Protein AF-A0A1E7ZDJ0-F1 (afdb_monomer)

Foldseek 3Di:
DPVVVVVVVVVVVPDDPPPPDDDDDDDDDDDPPDDCCDVCLPNPPHDHVVVNVVVVVDPDDNDDDDPDDDDPPPPPPDDPPCDVVVVVVVVDPPPD

Sequence (96 aa):
MRMFRWMLFTVVTGFSLTAWGKQPNILLIVAEDLSPRVGAFGDAVADTPTIDALTEQGIRFTNVYAAIKLREDHTASIKPVENQLDKCQKGSRLCK

Secondary structure (DSSP, 8-state):
--SHHHHTTSSTT-------PPPPP------TT--S-SGGGT-SS---HHHHHHHHSS---SS---SS-----TTTTS-----HHHHHHTT-TT--

Solvent-accessible surface area (backbone atoms only — not comparable to full-atom values): 6971 Å² total; per-residue (Å²): 140,76,67,71,66,58,60,65,60,62,66,77,74,72,79,80,83,75,76,8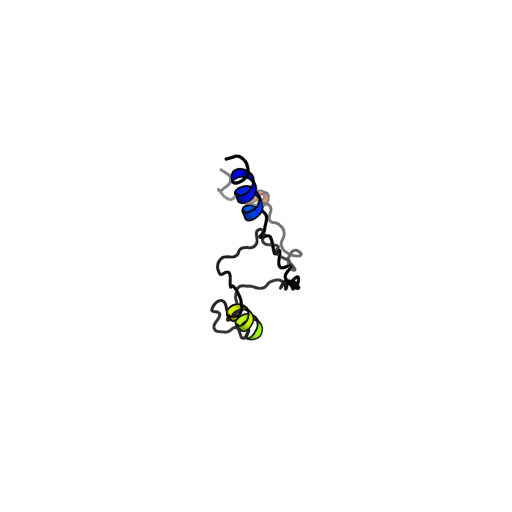0,68,81,82,79,87,85,85,88,86,85,72,82,93,70,66,77,72,32,35,75,68,68,31,90,82,39,89,38,68,72,63,34,52,50,44,75,80,51,85,73,79,90,87,78,78,75,95,65,85,85,75,87,61,92,60,71,86,78,61,83,81,80,47,78,69,58,55,56,74,68,71,49,93,79,79,122

pLDDT: mean 74.53, std 18.83, range [44.5, 97.0]

Organism: NCBI:txid1656094

Radius of gyration: 30.68 Å; Cα contacts (8 Å, |Δi|>4): 27; chains: 1; bounding box: 93×47×46 Å

Mean predicted aligned error: 16.65 Å

Structure (mmCIF, N/CA/C/O backbone):
data_AF-A0A1E7ZDJ0-F1
#
_entry.id   AF-A0A1E7ZDJ0-F1
#
loop_
_atom_site.group_PDB
_atom_site.id
_atom_site.type_symbol
_atom_site.label_atom_id
_atom_site.label_alt_id
_atom_site.label_comp_id
_atom_site.label_asym_id
_atom_site.label_entity_id
_atom_site.label_seq_id
_atom_site.pdbx_PDB_ins_code
_atom_site.Cartn_x
_atom_site.Cartn_y
_atom_site.Cartn_z
_atom_site.occupancy
_atom_site.B_iso_or_equiv
_atom_site.auth_seq_id
_atom_site.auth_comp_id
_atom_site.auth_asym_id
_atom_site.auth_atom_id
_atom_site.pdbx_PDB_model_num
ATOM 1 N N . MET A 1 1 ? -57.429 27.622 21.684 1.00 53.25 1 MET A N 1
ATOM 2 C CA . MET A 1 1 ? -56.344 27.333 20.707 1.00 53.25 1 MET A CA 1
ATOM 3 C C . MET A 1 1 ? -54.932 27.669 21.237 1.00 53.25 1 MET A C 1
ATOM 5 O O . MET A 1 1 ? -54.098 28.154 20.485 1.00 53.25 1 MET A O 1
ATOM 9 N N . ARG A 1 2 ? -54.616 27.406 22.521 1.00 58.09 2 ARG A N 1
ATOM 10 C CA . ARG A 1 2 ? -53.278 27.670 23.115 1.00 58.09 2 ARG A CA 1
ATOM 11 C C . ARG A 1 2 ? -52.520 26.409 23.556 1.00 58.09 2 ARG A C 1
ATOM 13 O O . ARG A 1 2 ? -51.333 26.500 23.828 1.00 58.09 2 ARG A O 1
ATOM 20 N N . MET A 1 3 ? -53.178 25.246 23.554 1.00 55.69 3 MET A N 1
ATOM 21 C CA . MET A 1 3 ? -52.590 23.967 23.985 1.00 55.69 3 MET A CA 1
ATOM 22 C C . MET A 1 3 ? -51.983 23.149 22.831 1.00 55.69 3 MET A C 1
ATOM 24 O O . MET A 1 3 ?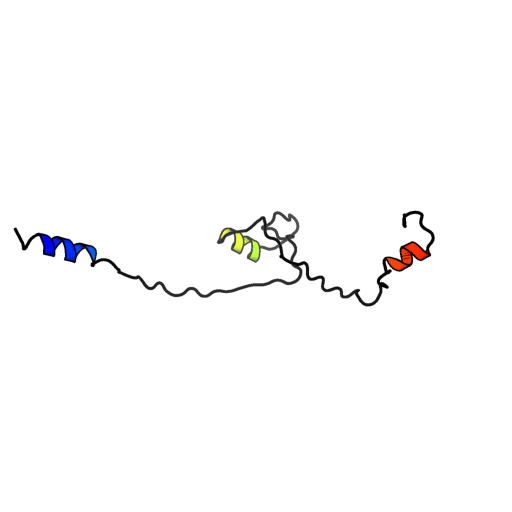 -51.014 22.432 23.034 1.00 55.69 3 MET A O 1
ATOM 28 N N . PHE A 1 4 ? -52.459 23.329 21.592 1.00 53.56 4 PHE A N 1
ATOM 29 C CA . PHE A 1 4 ? -51.939 22.589 20.429 1.00 53.56 4 PHE A CA 1
ATOM 30 C C . PHE A 1 4 ? -50.557 23.082 19.953 1.00 53.56 4 PHE A C 1
ATOM 32 O O . PHE A 1 4 ? -49.834 22.368 19.270 1.00 53.56 4 PHE A O 1
ATOM 39 N N . ARG A 1 5 ? -50.155 24.302 20.350 1.00 55.50 5 ARG A N 1
ATOM 40 C CA . ARG A 1 5 ? -48.854 24.895 19.987 1.00 55.50 5 ARG A CA 1
ATOM 41 C C . ARG A 1 5 ? -47.683 24.273 20.764 1.00 55.50 5 ARG A C 1
ATOM 43 O O . ARG A 1 5 ? -46.578 24.222 20.245 1.00 55.50 5 ARG A O 1
ATOM 50 N N . TRP A 1 6 ? -47.933 23.789 21.982 1.00 53.38 6 TRP A N 1
ATOM 51 C CA . TRP A 1 6 ? -46.906 23.181 22.838 1.00 53.3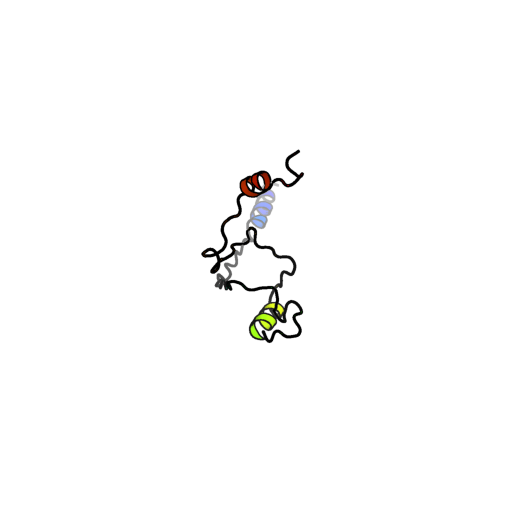8 6 TRP A CA 1
ATOM 52 C C . TRP A 1 6 ? -46.710 21.690 22.555 1.00 53.38 6 TRP A C 1
ATOM 54 O O . TRP A 1 6 ? -45.627 21.162 22.775 1.00 53.38 6 TRP A O 1
ATOM 64 N N . MET A 1 7 ? -47.727 21.035 21.990 1.00 54.69 7 MET A N 1
ATOM 65 C CA . MET A 1 7 ? -47.672 19.621 21.615 1.00 54.69 7 MET A CA 1
ATOM 66 C C . MET A 1 7 ? -46.822 19.377 20.355 1.00 54.69 7 MET A C 1
ATOM 68 O O . MET A 1 7 ? -46.247 18.308 20.201 1.00 54.69 7 MET A O 1
ATOM 72 N N . LEU A 1 8 ? -46.677 20.388 19.485 1.00 54.50 8 LEU A N 1
ATOM 73 C CA . LEU A 1 8 ? -45.779 20.328 18.324 1.00 54.50 8 LEU A CA 1
ATOM 74 C C . LEU A 1 8 ? -44.301 20.572 18.691 1.00 54.50 8 LEU A C 1
ATOM 76 O O . LEU A 1 8 ? -43.416 20.243 17.909 1.00 54.50 8 LEU A O 1
ATOM 80 N N . PHE A 1 9 ? -44.029 21.150 19.867 1.00 51.62 9 PHE A N 1
ATOM 81 C CA . PHE A 1 9 ? -42.673 21.512 20.297 1.00 51.62 9 PHE A CA 1
ATOM 82 C C . PHE A 1 9 ? -41.945 20.357 21.004 1.00 51.62 9 PHE A C 1
ATOM 84 O O . PHE A 1 9 ? -40.720 20.308 21.005 1.00 51.62 9 PHE A O 1
ATOM 91 N N . THR A 1 10 ? -42.683 19.397 21.567 1.00 56.31 10 THR A N 1
ATOM 92 C CA . THR A 1 10 ? -42.125 18.221 22.257 1.00 56.31 10 THR A CA 1
ATOM 93 C C . THR A 1 10 ? -41.826 17.036 21.338 1.00 56.31 10 THR A C 1
ATOM 95 O O . THR A 1 10 ? -41.062 16.159 21.722 1.00 56.31 10 THR A O 1
ATOM 98 N N . VAL A 1 11 ? -42.374 16.996 20.118 1.00 57.19 11 VAL A N 1
ATOM 99 C CA . VAL A 1 11 ? -42.114 15.896 19.166 1.00 57.19 11 VAL A CA 1
ATOM 100 C C . VAL A 1 11 ? -40.751 16.046 18.470 1.00 57.19 11 VAL A C 1
ATOM 102 O O . VAL A 1 11 ? -40.139 15.052 18.095 1.00 57.19 11 VAL A O 1
ATOM 105 N N . VAL A 1 12 ? -40.226 17.270 18.347 1.00 59.66 12 VAL A N 1
ATOM 106 C CA . VAL A 1 12 ? -38.974 17.545 17.611 1.00 59.66 12 VAL A CA 1
ATOM 107 C C . VAL A 1 12 ? -37.711 17.289 18.453 1.00 59.66 12 VAL A C 1
ATOM 109 O O . VAL A 1 12 ? -36.631 17.104 17.902 1.00 59.66 12 VAL A O 1
ATOM 112 N N . THR A 1 13 ? -37.815 17.205 19.781 1.00 60.69 13 THR A N 1
ATOM 113 C CA . THR A 1 13 ? -36.662 17.007 20.684 1.00 60.69 13 THR A CA 1
ATOM 114 C C . THR A 1 13 ? -36.377 15.542 21.044 1.00 60.69 13 THR A C 1
ATOM 116 O O . THR A 1 13 ? -35.470 15.271 21.827 1.00 60.69 13 THR A O 1
ATOM 119 N N . GLY A 1 14 ? -37.125 14.584 20.484 1.00 60.88 14 GLY A N 1
ATOM 120 C CA . GLY A 1 14 ? -37.162 13.195 20.961 1.00 60.88 14 GLY A CA 1
ATOM 121 C C . GLY A 1 14 ? -36.246 12.169 20.283 1.00 60.88 14 GLY A C 1
ATOM 122 O O . GLY A 1 14 ? -36.399 10.987 20.578 1.00 60.88 14 GLY A O 1
ATOM 123 N N . PHE A 1 15 ? -35.325 12.539 19.385 1.00 62.56 15 PHE A N 1
ATOM 124 C CA . PHE A 1 15 ? -34.516 11.534 18.674 1.00 62.56 15 PHE A CA 1
ATOM 125 C C . PHE A 1 15 ? -33.037 11.907 18.546 1.00 62.56 15 PHE A C 1
ATOM 127 O O . PHE A 1 15 ? -32.539 12.209 17.468 1.00 62.56 15 PHE A O 1
ATOM 134 N N . SER A 1 16 ? -32.316 11.819 19.661 1.00 61.91 16 SER A N 1
ATOM 135 C CA . SER A 1 16 ? -30.864 11.622 19.634 1.00 61.91 16 SER A CA 1
ATOM 136 C C . SER A 1 16 ? -30.525 10.353 20.405 1.00 61.91 16 SER A C 1
ATOM 138 O O . SER A 1 16 ? -30.060 10.392 21.539 1.00 61.91 16 SER A O 1
ATOM 140 N N . LEU A 1 17 ? -30.781 9.204 19.775 1.00 60.81 17 LEU A N 1
ATOM 141 C CA . LEU A 1 17 ? -30.115 7.952 20.122 1.00 60.81 17 LEU A CA 1
ATOM 142 C C . LEU A 1 17 ? -28.707 8.022 19.530 1.00 60.81 17 LEU A C 1
ATOM 144 O O . LEU A 1 17 ? -28.462 7.580 18.409 1.00 60.81 17 LEU A O 1
ATOM 148 N N . THR A 1 18 ? -27.776 8.629 20.258 1.00 63.97 18 THR A N 1
ATOM 149 C CA . THR A 1 18 ? -26.360 8.516 19.921 1.00 63.97 18 THR A CA 1
ATOM 150 C C . THR A 1 18 ? -25.921 7.096 20.263 1.00 63.97 18 THR A C 1
ATOM 152 O O . THR A 1 18 ? -25.576 6.771 21.397 1.00 63.97 18 THR A O 1
ATOM 155 N N . ALA A 1 19 ? -25.971 6.208 19.272 1.00 65.62 19 ALA A N 1
ATOM 156 C CA . ALA A 1 19 ? -25.299 4.923 19.356 1.00 65.62 19 ALA A CA 1
ATOM 157 C C . ALA A 1 19 ? -23.791 5.196 19.420 1.00 65.62 19 ALA A C 1
ATOM 159 O O . ALA A 1 19 ? -23.152 5.476 18.406 1.00 65.62 19 ALA A O 1
ATOM 160 N N . TRP A 1 20 ? -23.226 5.169 20.628 1.00 64.81 20 TRP A N 1
ATOM 161 C CA . TRP A 1 20 ? -21.784 5.247 20.828 1.00 64.81 20 TRP A CA 1
ATOM 162 C C . TRP A 1 20 ? -21.185 3.918 20.367 1.00 64.81 20 TRP A C 1
ATOM 164 O O . TRP A 1 20 ? -21.111 2.947 21.120 1.00 64.81 20 TRP A O 1
ATOM 174 N N . GLY A 1 21 ? -20.860 3.838 19.076 1.00 79.19 21 GLY A N 1
ATOM 175 C CA . GLY A 1 21 ? -20.210 2.672 18.494 1.00 79.19 21 GLY A CA 1
ATOM 176 C C . GLY A 1 21 ? -18.910 2.356 19.231 1.00 79.19 21 GLY A C 1
ATOM 177 O O . GLY A 1 21 ? -18.244 3.247 19.768 1.00 79.19 21 GLY A O 1
ATOM 178 N N . LYS A 1 22 ? -18.542 1.072 19.269 1.00 88.25 22 LYS A N 1
ATOM 179 C CA . LYS A 1 22 ? -17.250 0.650 19.814 1.00 88.25 22 LYS A CA 1
ATOM 180 C C . LYS A 1 22 ? -16.142 1.409 19.079 1.00 88.25 22 LYS A C 1
ATOM 182 O O . LYS A 1 22 ? -16.110 1.400 17.850 1.00 88.25 22 LYS A O 1
ATOM 187 N N . GLN A 1 23 ? -15.256 2.065 19.830 1.00 90.88 23 GLN A N 1
ATOM 188 C CA . GLN A 1 23 ? -14.115 2.763 19.242 1.00 90.88 23 GLN A CA 1
ATOM 189 C C . GLN A 1 23 ? -13.246 1.750 18.479 1.00 90.88 23 GLN A C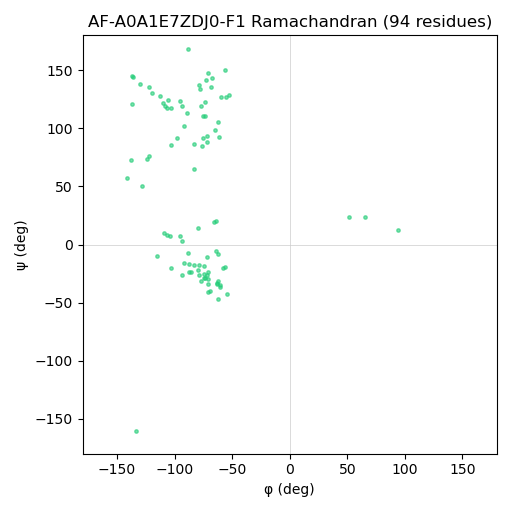 1
ATOM 191 O O . GLN A 1 23 ? -12.891 0.713 19.052 1.00 90.88 23 GLN A O 1
ATOM 196 N N . PRO A 1 24 ? -12.936 1.997 17.196 1.00 94.12 24 PRO A N 1
ATOM 197 C CA . PRO A 1 24 ? -12.069 1.110 16.443 1.00 94.12 24 PRO A CA 1
ATOM 198 C C . PRO A 1 24 ? -10.632 1.230 16.953 1.00 94.12 24 PRO A C 1
ATOM 200 O O . PRO A 1 24 ? -10.183 2.307 17.346 1.00 94.12 24 PRO A O 1
ATOM 203 N N . ASN A 1 25 ? -9.893 0.125 16.901 1.00 96.19 25 ASN A N 1
ATOM 204 C CA . ASN A 1 25 ? -8.445 0.172 17.058 1.00 96.19 25 ASN A CA 1
ATOM 205 C C . ASN A 1 25 ? -7.825 0.621 15.735 1.00 96.19 25 ASN A C 1
ATOM 207 O O . ASN A 1 25 ? -8.234 0.150 14.673 1.00 96.19 25 ASN A O 1
ATOM 211 N N . ILE A 1 26 ? -6.831 1.503 15.802 1.00 95.75 26 ILE A N 1
ATOM 212 C CA . ILE A 1 26 ? -6.111 1.993 14.627 1.00 95.75 26 ILE A CA 1
ATOM 213 C C . ILE A 1 26 ? -4.715 1.378 14.643 1.00 95.75 26 ILE A C 1
ATOM 215 O O . ILE A 1 26 ? -3.949 1.603 15.578 1.00 95.75 26 ILE A O 1
ATOM 219 N N . LEU A 1 27 ? -4.389 0.611 13.605 1.00 95.94 27 LEU A N 1
ATOM 220 C CA . LEU A 1 27 ? -3.043 0.107 13.349 1.00 95.94 27 LEU A CA 1
ATOM 221 C C . LEU A 1 27 ? -2.454 0.882 12.167 1.00 95.94 27 LEU A C 1
ATOM 223 O O . LEU A 1 27 ? -2.988 0.817 11.062 1.00 95.94 27 LEU A O 1
ATOM 227 N N . LEU A 1 28 ? -1.360 1.606 12.406 1.00 96.50 28 LEU A N 1
ATOM 228 C CA . LEU A 1 28 ? -0.596 2.299 11.371 1.00 96.50 28 LEU A CA 1
ATOM 229 C C . LEU A 1 28 ? 0.675 1.502 11.068 1.00 96.50 28 LEU A C 1
ATOM 231 O O . LEU A 1 28 ? 1.525 1.341 11.939 1.00 96.50 28 LEU A O 1
ATOM 235 N N . ILE A 1 29 ? 0.794 1.018 9.833 1.00 94.19 29 ILE A N 1
ATOM 236 C CA . ILE A 1 29 ? 1.978 0.310 9.337 1.00 94.19 29 ILE A CA 1
ATOM 237 C C . ILE A 1 29 ? 2.729 1.263 8.409 1.00 94.19 29 ILE A C 1
ATOM 239 O O . ILE A 1 29 ? 2.151 1.766 7.447 1.00 94.19 29 ILE A O 1
ATOM 243 N N . VAL A 1 30 ? 4.006 1.505 8.697 1.00 92.81 30 VAL A N 1
ATOM 244 C CA . VAL A 1 30 ? 4.901 2.324 7.870 1.00 92.81 30 VAL 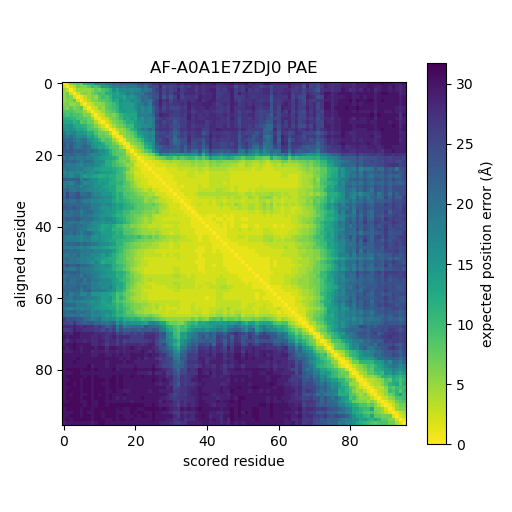A CA 1
ATOM 245 C C . VAL A 1 30 ? 6.056 1.443 7.416 1.00 92.81 30 VAL A C 1
ATOM 247 O O . VAL A 1 30 ? 6.654 0.746 8.232 1.00 92.81 30 VAL A O 1
ATOM 250 N N . ALA A 1 31 ? 6.339 1.459 6.117 1.00 90.19 31 ALA A N 1
ATOM 251 C CA . ALA A 1 31 ? 7.474 0.766 5.527 1.00 90.19 31 ALA A CA 1
ATOM 252 C C . ALA A 1 31 ? 8.478 1.799 5.004 1.00 90.19 31 ALA A C 1
ATOM 254 O O . ALA A 1 31 ? 8.106 2.704 4.256 1.00 90.19 31 ALA A O 1
ATOM 255 N N . GLU A 1 32 ? 9.734 1.648 5.412 1.00 89.31 32 GLU A N 1
ATOM 256 C CA . GLU A 1 32 ? 10.866 2.439 4.926 1.00 89.31 32 GLU A CA 1
ATOM 257 C C . GLU A 1 32 ? 11.220 2.012 3.494 1.00 89.31 32 GLU A C 1
ATOM 259 O O . GLU A 1 32 ? 11.131 0.830 3.152 1.00 89.31 32 GLU A O 1
ATOM 264 N N . ASP A 1 33 ? 11.580 2.982 2.648 1.00 87.25 33 ASP A N 1
ATOM 265 C CA . ASP A 1 33 ? 12.053 2.777 1.269 1.00 87.25 33 ASP A CA 1
ATOM 266 C C . ASP A 1 33 ? 11.172 1.894 0.358 1.00 87.25 33 ASP A C 1
ATOM 268 O O . ASP A 1 33 ? 11.624 1.358 -0.661 1.00 87.25 33 ASP A O 1
ATOM 272 N N . LEU A 1 34 ? 9.876 1.780 0.662 1.00 88.25 34 LEU A N 1
ATOM 273 C CA . LEU A 1 34 ? 8.949 1.007 -0.155 1.00 88.25 34 LEU A CA 1
ATOM 274 C C . LEU A 1 34 ? 8.557 1.783 -1.421 1.00 88.25 34 LEU A C 1
ATOM 276 O O . LEU A 1 34 ? 7.944 2.850 -1.377 1.00 88.25 34 LEU A O 1
ATOM 280 N N . SER A 1 35 ? 8.880 1.208 -2.576 1.00 86.50 35 SER A N 1
ATOM 281 C CA . SER A 1 35 ? 8.385 1.676 -3.875 1.00 86.50 35 SER A CA 1
ATOM 282 C C . SER A 1 35 ? 7.048 1.003 -4.236 1.00 86.50 35 SER A C 1
ATOM 284 O O . SER A 1 35 ? 6.703 -0.009 -3.628 1.00 86.50 35 SER A O 1
ATOM 286 N N . PRO A 1 36 ? 6.310 1.471 -5.265 1.00 88.06 36 PRO A N 1
ATOM 287 C CA . PRO A 1 36 ? 5.087 0.817 -5.762 1.00 88.06 36 PRO A CA 1
ATOM 288 C C . PRO A 1 36 ? 5.296 -0.577 -6.393 1.00 88.06 36 PRO A C 1
ATOM 290 O O . PRO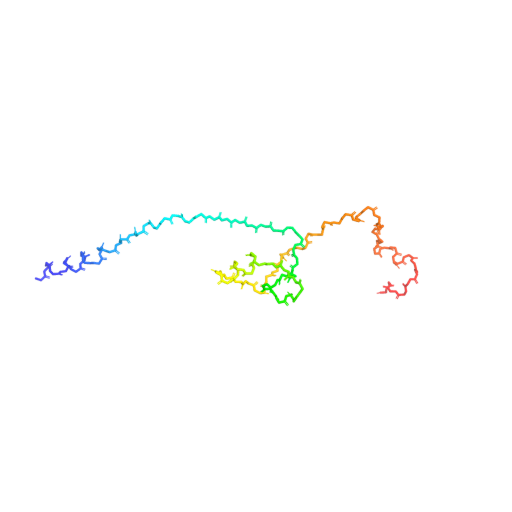 A 1 36 ? 4.462 -1.040 -7.164 1.00 88.06 36 PRO A O 1
ATOM 293 N N . ARG A 1 37 ? 6.420 -1.240 -6.108 1.00 92.81 37 ARG A N 1
ATOM 294 C CA . ARG A 1 37 ? 6.783 -2.579 -6.580 1.00 92.81 37 ARG A CA 1
ATOM 295 C C . ARG A 1 37 ? 6.140 -3.653 -5.709 1.00 92.81 37 ARG A C 1
ATOM 297 O O . ARG A 1 37 ? 6.805 -4.366 -4.966 1.00 92.81 37 ARG A O 1
ATOM 304 N N . VAL A 1 38 ? 4.818 -3.682 -5.760 1.00 94.38 38 VAL A N 1
ATOM 305 C CA . VAL A 1 38 ? 3.934 -4.557 -4.986 1.00 94.38 38 VAL A CA 1
ATOM 306 C C . VAL A 1 38 ? 2.872 -5.083 -5.951 1.00 94.38 38 VAL A C 1
ATOM 308 O O . VAL A 1 38 ? 2.437 -4.342 -6.842 1.00 94.38 38 VAL A O 1
ATOM 311 N N . GLY A 1 39 ? 2.440 -6.334 -5.781 1.00 95.38 39 GLY A N 1
ATOM 312 C CA . GLY A 1 39 ? 1.460 -6.990 -6.656 1.00 95.38 39 GLY A CA 1
ATOM 313 C C . GLY A 1 39 ? 0.170 -6.180 -6.781 1.00 95.38 39 GLY A C 1
ATOM 314 O O . GLY A 1 39 ? -0.298 -5.900 -7.887 1.00 95.38 39 GLY A O 1
ATOM 315 N N . ALA A 1 40 ? -0.317 -5.642 -5.662 1.00 94.31 40 ALA A N 1
ATOM 316 C CA . ALA A 1 40 ? -1.466 -4.748 -5.594 1.00 94.31 40 ALA A CA 1
ATOM 317 C C . ALA A 1 40 ? -1.347 -3.490 -6.461 1.00 94.31 40 ALA A C 1
ATOM 319 O O . ALA A 1 40 ? -2.363 -2.865 -6.737 1.00 94.31 40 ALA A O 1
ATOM 320 N N . PHE A 1 41 ? -0.151 -3.074 -6.884 1.00 94.62 41 PHE A N 1
ATOM 321 C CA . PHE A 1 41 ? 0.076 -1.938 -7.787 1.00 94.62 41 PHE A CA 1
ATOM 322 C C . PHE A 1 41 ? 0.419 -2.362 -9.226 1.00 94.62 41 PHE A C 1
ATOM 324 O O . PHE A 1 41 ? 0.682 -1.502 -10.064 1.00 94.62 41 PHE A O 1
ATOM 331 N N . GLY A 1 42 ? 0.327 -3.657 -9.540 1.00 93.69 42 GLY A N 1
ATOM 332 C CA . GLY A 1 42 ? 0.521 -4.210 -10.880 1.00 93.69 42 GLY A CA 1
ATOM 333 C C . GLY A 1 42 ? 1.938 -4.706 -11.173 1.00 93.69 42 GLY A C 1
ATOM 334 O O . GLY A 1 42 ? 2.248 -4.954 -12.338 1.00 93.69 42 GLY A O 1
ATOM 335 N N . ASP A 1 43 ? 2.804 -4.851 -10.163 1.00 95.94 43 ASP A N 1
ATOM 336 C CA . ASP A 1 43 ? 4.113 -5.490 -10.355 1.00 95.94 43 ASP A CA 1
ATOM 337 C C . ASP A 1 43 ? 3.930 -7.009 -10.526 1.00 95.94 43 ASP A C 1
ATOM 339 O O . ASP A 1 43 ? 3.569 -7.710 -9.586 1.00 95.94 43 ASP A O 1
ATOM 343 N N . ALA A 1 44 ? 4.184 -7.518 -11.736 1.00 94.81 44 ALA A N 1
ATOM 344 C CA . ALA A 1 44 ? 4.006 -8.930 -12.084 1.00 94.81 44 ALA A CA 1
ATOM 345 C C . ALA A 1 44 ? 5.046 -9.875 -11.451 1.00 94.81 44 ALA A C 1
ATOM 347 O O . ALA A 1 44 ? 4.900 -11.092 -11.554 1.00 94.81 44 ALA A O 1
ATOM 348 N N . VAL A 1 45 ? 6.113 -9.338 -10.850 1.00 96.62 45 VAL A N 1
ATOM 349 C CA . VAL A 1 45 ? 7.185 -10.125 -10.216 1.00 96.62 45 VAL A CA 1
ATOM 350 C C . VAL A 1 45 ? 7.060 -10.121 -8.691 1.00 96.62 45 VAL A C 1
ATOM 352 O O . VAL A 1 45 ? 7.623 -10.990 -8.028 1.00 96.62 45 VAL A O 1
ATOM 355 N N . ALA A 1 46 ? 6.346 -9.150 -8.121 1.00 96.00 46 ALA A N 1
ATOM 356 C CA . ALA A 1 46 ? 6.204 -9.023 -6.679 1.00 96.00 46 ALA A CA 1
ATOM 357 C C . ALA A 1 46 ? 5.262 -10.098 -6.111 1.00 96.00 46 ALA A C 1
ATOM 359 O O . ALA A 1 46 ? 4.096 -10.170 -6.488 1.00 96.00 46 ALA A O 1
ATOM 360 N N . ASP A 1 47 ? 5.763 -10.894 -5.164 1.00 96.50 47 ASP A N 1
ATOM 361 C CA . ASP A 1 47 ? 4.961 -11.832 -4.372 1.00 96.50 47 ASP A CA 1
ATOM 362 C C . ASP A 1 47 ? 4.613 -11.185 -3.021 1.00 96.50 47 ASP A C 1
ATOM 364 O O . ASP A 1 47 ? 5.404 -11.212 -2.074 1.00 96.50 47 ASP A O 1
ATOM 368 N N . THR A 1 48 ? 3.461 -10.507 -2.954 1.00 96.81 48 THR A N 1
ATOM 369 C CA . THR A 1 48 ? 3.039 -9.708 -1.787 1.00 96.81 48 THR A CA 1
ATOM 370 C C . THR A 1 48 ? 1.629 -10.051 -1.285 1.00 96.81 48 THR A C 1
ATOM 372 O O . THR A 1 48 ? 0.836 -9.143 -1.022 1.00 96.81 48 THR A O 1
ATOM 375 N N . PRO A 1 49 ? 1.302 -11.336 -1.047 1.00 96.38 49 PRO A N 1
ATOM 376 C CA . PRO A 1 49 ? -0.077 -11.798 -0.862 1.00 96.38 49 PRO A CA 1
ATOM 377 C C . PRO A 1 49 ? -0.793 -11.141 0.325 1.00 96.38 49 PRO A C 1
ATOM 379 O O . PRO A 1 49 ? -1.986 -10.856 0.257 1.00 96.38 49 PRO A O 1
ATOM 382 N N . THR A 1 50 ? -0.074 -10.849 1.413 1.00 96.94 50 THR A N 1
ATOM 383 C CA . THR A 1 50 ? -0.653 -10.181 2.589 1.00 96.94 50 THR A CA 1
ATOM 384 C C . THR A 1 50 ? -1.015 -8.724 2.300 1.00 96.94 50 THR A C 1
ATOM 386 O O . THR A 1 50 ? -2.059 -8.257 2.746 1.00 96.94 50 THR A O 1
ATOM 389 N N . ILE A 1 51 ? -0.173 -7.998 1.556 1.00 95.62 51 ILE A N 1
ATOM 390 C CA . ILE A 1 51 ? -0.454 -6.603 1.182 1.00 95.62 51 ILE A CA 1
ATOM 391 C C . ILE A 1 51 ? -1.586 -6.575 0.157 1.00 95.62 51 ILE A C 1
ATOM 393 O O . ILE A 1 51 ? -2.497 -5.758 0.271 1.00 95.62 51 ILE A O 1
ATOM 397 N N . ASP A 1 52 ? -1.571 -7.508 -0.789 1.00 95.81 52 ASP A N 1
ATOM 398 C CA . ASP A 1 52 ? -2.584 -7.610 -1.833 1.00 95.81 52 ASP A CA 1
ATOM 399 C C . ASP A 1 52 ? -3.967 -7.877 -1.222 1.00 95.81 52 ASP A C 1
ATOM 401 O O . ASP A 1 52 ? -4.905 -7.118 -1.478 1.00 95.81 52 ASP A O 1
ATOM 405 N N . ALA A 1 53 ? -4.072 -8.827 -0.288 1.00 96.56 53 ALA A N 1
ATOM 406 C CA . ALA A 1 53 ? -5.309 -9.098 0.447 1.00 96.56 53 ALA A CA 1
ATOM 407 C C . ALA A 1 53 ? -5.812 -7.886 1.257 1.00 96.56 53 ALA A C 1
ATOM 409 O O . ALA A 1 53 ? -7.019 -7.640 1.322 1.00 96.56 53 ALA A O 1
ATOM 410 N N . LEU A 1 54 ? -4.912 -7.089 1.849 1.00 95.69 54 LEU A N 1
ATOM 411 C CA . LEU A 1 54 ? -5.299 -5.846 2.531 1.00 95.69 54 LEU A CA 1
ATOM 412 C C . LEU A 1 54 ? -5.914 -4.832 1.558 1.00 95.69 54 LEU A C 1
ATOM 414 O O . LEU A 1 54 ? -6.828 -4.100 1.938 1.00 95.69 54 LEU A O 1
ATOM 418 N N . THR A 1 55 ? -5.450 -4.790 0.307 1.00 93.94 55 THR A N 1
ATOM 419 C CA . THR A 1 55 ? -6.031 -3.897 -0.705 1.00 93.94 55 THR A CA 1
ATOM 420 C C . THR A 1 55 ? -7.390 -4.359 -1.218 1.00 93.94 55 THR A C 1
ATOM 422 O O . THR A 1 55 ? -8.206 -3.507 -1.560 1.00 93.94 55 THR A O 1
ATOM 425 N N . GLU A 1 56 ? -7.669 -5.665 -1.217 1.00 93.94 56 GLU A N 1
ATOM 426 C CA . GLU A 1 56 ? -8.993 -6.217 -1.551 1.00 93.94 56 GLU A CA 1
ATOM 427 C C . GLU A 1 56 ? -10.036 -5.931 -0.463 1.00 93.94 56 GLU A C 1
ATOM 429 O O . GLU A 1 56 ? -11.211 -5.718 -0.756 1.00 9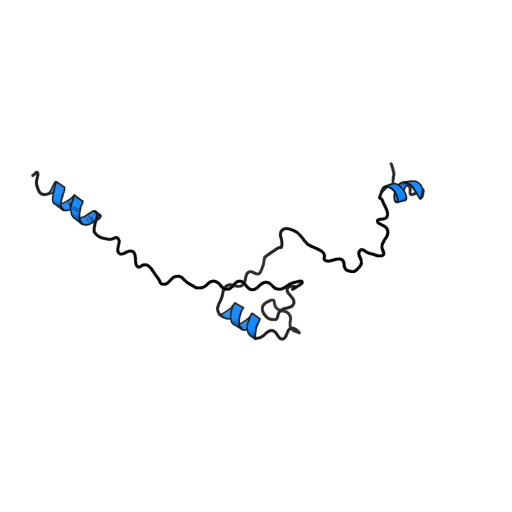3.94 56 GLU A O 1
ATOM 434 N N . GLN A 1 57 ? -9.608 -5.906 0.800 1.00 97.00 57 GLN A N 1
ATOM 435 C CA . GLN A 1 57 ? -10.475 -5.649 1.956 1.00 97.00 57 GLN A CA 1
ATOM 436 C C . GLN A 1 57 ? -10.614 -4.158 2.290 1.00 97.00 57 GLN A C 1
ATOM 438 O O . GLN A 1 57 ? -11.389 -3.789 3.175 1.00 97.00 57 GLN A O 1
ATOM 443 N N . GLY A 1 58 ? -9.845 -3.299 1.621 1.00 94.81 58 GLY A N 1
ATOM 444 C CA . GLY A 1 58 ? -9.696 -1.894 1.968 1.00 94.81 58 GLY A CA 1
ATOM 445 C C . GLY A 1 58 ? -9.815 -0.952 0.777 1.00 94.81 58 GLY A C 1
ATOM 446 O O . GLY A 1 58 ? -10.369 -1.271 -0.272 1.00 94.81 58 GLY A O 1
ATOM 447 N N . ILE A 1 59 ? -9.288 0.258 0.964 1.00 95.62 59 ILE A N 1
ATOM 448 C CA . ILE A 1 59 ? -9.206 1.274 -0.085 1.00 95.62 59 ILE A CA 1
ATOM 449 C C . ILE A 1 59 ? -7.741 1.435 -0.472 1.00 95.62 59 ILE A C 1
ATOM 451 O O . ILE A 1 59 ? -6.901 1.790 0.355 1.00 95.62 59 ILE A O 1
ATOM 455 N N . ARG A 1 60 ? -7.446 1.208 -1.752 1.00 94.12 60 ARG A N 1
ATOM 456 C CA . ARG A 1 60 ? -6.127 1.442 -2.341 1.00 94.12 60 ARG A CA 1
ATOM 457 C C . ARG A 1 60 ? -6.080 2.822 -2.986 1.00 94.12 60 ARG A C 1
ATOM 459 O O . ARG A 1 60 ? -6.851 3.114 -3.897 1.00 94.12 60 ARG A O 1
ATOM 466 N N . PHE A 1 61 ? -5.129 3.648 -2.564 1.00 94.44 61 PHE A N 1
ATOM 467 C CA . PHE A 1 61 ? -4.858 4.934 -3.199 1.00 94.44 61 PHE A CA 1
ATOM 468 C C . PHE A 1 61 ? -3.761 4.775 -4.254 1.00 94.44 61 PHE A C 1
ATOM 470 O O . PHE A 1 61 ? -2.640 4.393 -3.933 1.00 94.44 61 PHE A O 1
ATOM 477 N N . THR A 1 62 ? -4.068 5.078 -5.515 1.00 94.62 62 THR A N 1
ATOM 478 C CA . THR A 1 62 ? -3.127 4.907 -6.638 1.00 94.62 62 THR A CA 1
ATOM 479 C C . THR A 1 62 ? -2.296 6.153 -6.943 1.00 94.62 62 THR A C 1
ATOM 481 O O . THR A 1 62 ? -1.281 6.050 -7.620 1.00 94.62 62 THR A O 1
ATOM 484 N N . ASN A 1 63 ? -2.708 7.318 -6.435 1.00 93.75 63 ASN A N 1
ATOM 485 C CA . ASN A 1 63 ? -2.059 8.610 -6.667 1.00 93.75 63 ASN A CA 1
ATOM 486 C C . ASN A 1 63 ? -1.692 9.260 -5.325 1.00 93.75 63 ASN A C 1
ATOM 488 O O . ASN A 1 63 ? -2.363 10.188 -4.874 1.00 93.75 63 ASN A O 1
ATOM 492 N N . VAL A 1 64 ? -0.656 8.738 -4.665 1.00 90.94 64 VAL A N 1
ATOM 493 C CA . VAL A 1 64 ? -0.140 9.254 -3.385 1.00 90.94 64 VAL A CA 1
ATOM 494 C C . VAL A 1 64 ? 1.326 9.620 -3.543 1.00 90.94 64 VAL A C 1
ATOM 496 O O . VAL A 1 64 ? 2.104 8.860 -4.115 1.00 90.94 64 VAL A O 1
ATOM 499 N N . TYR A 1 65 ? 1.701 10.781 -3.011 1.00 88.12 65 TYR A N 1
ATOM 500 C CA . TYR A 1 65 ? 3.057 11.309 -3.088 1.00 88.12 65 TYR A CA 1
ATOM 501 C C . TYR A 1 65 ? 3.529 11.721 -1.698 1.00 88.12 65 TYR A C 1
ATOM 503 O O . TYR A 1 65 ? 2.779 12.336 -0.938 1.00 88.12 65 TYR A O 1
ATOM 511 N N . ALA A 1 66 ? 4.785 11.415 -1.377 1.00 84.56 66 ALA A N 1
ATOM 512 C CA . ALA A 1 66 ? 5.435 11.998 -0.214 1.00 84.56 66 ALA A CA 1
ATOM 513 C C . ALA A 1 66 ? 5.666 13.496 -0.465 1.00 84.56 66 ALA A C 1
ATOM 515 O O . ALA A 1 66 ? 6.115 13.884 -1.545 1.00 84.56 66 ALA A O 1
ATOM 516 N N . ALA A 1 67 ? 5.378 14.334 0.533 1.00 86.25 67 ALA A N 1
ATOM 517 C CA . ALA A 1 67 ? 5.566 15.782 0.425 1.00 86.25 67 ALA A CA 1
ATOM 518 C C . ALA A 1 67 ? 7.040 16.166 0.212 1.00 86.25 67 ALA A C 1
ATOM 520 O O . ALA A 1 67 ? 7.345 17.152 -0.454 1.00 86.25 67 ALA A O 1
ATOM 521 N N . ILE A 1 68 ? 7.952 15.368 0.767 1.00 79.12 68 ILE A N 1
ATOM 522 C CA . ILE A 1 68 ? 9.394 15.514 0.614 1.00 79.12 68 ILE A CA 1
ATOM 523 C C . ILE A 1 68 ? 10.013 14.139 0.390 1.00 79.12 68 ILE A C 1
ATOM 525 O O . ILE A 1 68 ? 9.565 13.142 0.955 1.00 79.12 68 ILE A O 1
ATOM 529 N N . LYS A 1 69 ? 11.066 14.084 -0.424 1.00 62.50 69 LYS A N 1
ATOM 530 C CA . LYS A 1 69 ? 11.884 12.882 -0.560 1.00 62.50 69 LYS A CA 1
ATOM 531 C C . LYS A 1 69 ? 13.037 12.975 0.431 1.00 62.50 69 LYS A C 1
ATOM 533 O O . LYS A 1 69 ? 14.003 13.690 0.173 1.00 62.50 69 LYS A O 1
ATOM 538 N N . LEU A 1 70 ? 12.930 12.265 1.549 1.00 63.16 70 LEU A N 1
ATOM 539 C CA . LEU A 1 70 ? 14.082 12.017 2.407 1.00 63.16 70 LEU A CA 1
ATOM 540 C C . LEU A 1 70 ? 14.922 10.950 1.704 1.00 63.16 70 LEU A C 1
ATOM 542 O O . LEU A 1 70 ? 14.471 9.832 1.489 1.00 63.16 70 LEU A O 1
ATOM 546 N N . ARG A 1 71 ? 16.098 11.338 1.213 1.00 62.88 71 ARG A N 1
ATOM 547 C CA . ARG A 1 71 ? 17.100 10.385 0.739 1.00 62.88 71 ARG A CA 1
ATOM 548 C C . ARG A 1 71 ? 17.955 10.039 1.948 1.00 62.88 71 ARG A C 1
ATOM 550 O O . ARG A 1 71 ? 18.687 10.910 2.413 1.00 62.88 71 ARG A O 1
ATOM 557 N N . GLU A 1 72 ? 17.898 8.798 2.413 1.00 58.50 72 GLU A N 1
ATOM 558 C CA . GLU A 1 72 ? 18.945 8.272 3.283 1.00 58.50 72 GLU A CA 1
ATOM 559 C C . GLU A 1 72 ? 20.163 7.965 2.404 1.00 58.50 72 GLU A C 1
ATOM 561 O O . GLU A 1 72 ? 20.261 6.954 1.711 1.00 58.50 72 GLU A O 1
ATOM 566 N N . ASP A 1 73 ? 21.049 8.953 2.288 1.00 52.06 73 ASP A N 1
ATOM 567 C CA . ASP A 1 73 ? 22.265 8.837 1.498 1.00 52.06 73 ASP A CA 1
ATOM 568 C C . ASP A 1 73 ? 23.356 8.150 2.327 1.00 52.06 73 ASP A C 1
ATOM 570 O O . ASP A 1 73 ? 24.204 8.809 2.928 1.00 52.06 73 ASP A O 1
ATOM 574 N N . HIS A 1 74 ? 23.391 6.815 2.321 1.00 52.50 74 HIS A N 1
ATOM 575 C CA . HIS A 1 74 ? 24.550 6.065 2.831 1.00 52.50 74 HIS A CA 1
ATOM 576 C C . HIS A 1 74 ? 25.834 6.310 2.003 1.00 52.50 74 HIS A C 1
ATOM 578 O O . HIS A 1 74 ? 26.914 5.855 2.376 1.00 52.50 74 HIS A O 1
ATOM 584 N N . THR A 1 75 ? 25.748 7.054 0.894 1.00 46.38 75 THR A N 1
ATOM 585 C CA . THR A 1 75 ? 26.865 7.477 0.035 1.00 46.38 75 THR A CA 1
ATOM 586 C C . THR A 1 75 ? 27.236 8.959 0.163 1.00 46.38 75 THR A C 1
ATOM 588 O O . THR A 1 75 ? 28.136 9.411 -0.552 1.00 46.38 75 THR A O 1
ATOM 591 N N . ALA A 1 76 ? 26.672 9.699 1.131 1.00 48.22 76 ALA A N 1
ATOM 592 C CA . ALA A 1 76 ? 27.013 11.109 1.372 1.00 48.22 76 ALA A CA 1
ATOM 593 C C . ALA A 1 76 ? 28.483 11.316 1.777 1.00 48.22 76 ALA A C 1
ATOM 595 O O . ALA A 1 76 ? 28.963 12.445 1.847 1.00 48.22 76 ALA A O 1
ATOM 596 N N . SER A 1 77 ? 29.224 10.235 2.034 1.00 45.91 77 SER A N 1
ATOM 597 C CA . SER A 1 77 ? 30.630 10.314 2.405 1.00 45.91 77 SER A CA 1
ATOM 598 C C . SER A 1 77 ? 31.586 10.521 1.220 1.00 45.91 77 SER A C 1
ATOM 600 O O . SER A 1 77 ? 32.670 11.044 1.443 1.00 45.91 77 SER A O 1
ATOM 602 N N . ILE A 1 78 ? 31.241 10.189 -0.036 1.00 53.78 78 ILE A N 1
ATOM 603 C CA . ILE A 1 78 ? 32.21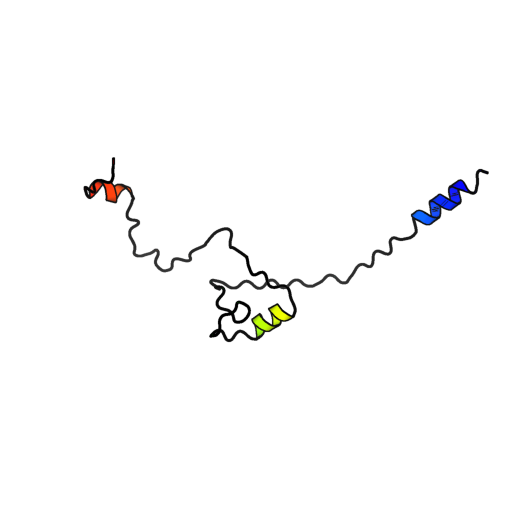4 10.290 -1.152 1.00 53.78 78 ILE A CA 1
ATOM 604 C C . ILE A 1 78 ? 31.574 10.805 -2.448 1.00 53.78 78 ILE A C 1
ATOM 606 O O . ILE A 1 78 ? 31.668 10.179 -3.502 1.00 53.78 78 ILE A O 1
ATOM 610 N N . LYS A 1 79 ? 30.961 11.988 -2.416 1.00 44.50 79 LYS A N 1
ATOM 611 C CA . LYS A 1 79 ? 31.036 12.901 -3.566 1.00 44.50 79 LYS A CA 1
ATOM 612 C C . LYS A 1 79 ? 31.268 14.309 -3.037 1.00 44.50 79 LYS A C 1
ATOM 614 O O . LYS A 1 79 ? 30.437 14.789 -2.268 1.00 44.50 79 LYS A O 1
ATOM 619 N N . PRO A 1 80 ? 32.364 14.980 -3.429 1.00 51.59 80 PRO A N 1
ATOM 620 C CA . PRO A 1 80 ? 32.464 16.412 -3.232 1.00 51.59 80 PRO A CA 1
ATOM 621 C C . PRO A 1 80 ? 31.212 17.045 -3.831 1.00 51.59 80 PRO A C 1
ATOM 623 O O . PRO A 1 80 ? 30.833 16.742 -4.967 1.00 51.59 80 PRO A O 1
ATOM 626 N N . VAL A 1 81 ? 30.545 17.883 -3.046 1.00 54.34 81 VAL A N 1
ATOM 627 C CA . VAL A 1 81 ? 29.562 18.825 -3.565 1.00 54.34 81 VAL A CA 1
ATOM 628 C C . VAL A 1 81 ? 30.340 19.736 -4.511 1.00 54.34 81 VAL A C 1
ATOM 630 O O . VAL A 1 81 ? 30.964 20.688 -4.059 1.00 54.34 81 VAL A O 1
ATOM 633 N N . GLU A 1 82 ? 30.386 19.394 -5.801 1.00 56.50 82 GLU A N 1
ATOM 634 C CA . GLU A 1 82 ? 30.951 20.274 -6.825 1.00 56.50 82 GLU A CA 1
ATOM 635 C C . GLU A 1 82 ? 30.086 21.532 -6.816 1.00 56.50 82 GLU A C 1
ATOM 637 O O . GLU A 1 82 ? 28.913 21.522 -7.219 1.00 56.50 82 GLU A O 1
ATOM 642 N N . ASN A 1 83 ? 30.644 22.592 -6.248 1.00 55.78 83 ASN A N 1
ATOM 643 C CA . ASN A 1 83 ? 29.943 23.832 -6.017 1.00 55.78 83 ASN A CA 1
ATOM 644 C C . ASN A 1 83 ? 29.654 24.449 -7.390 1.00 55.78 83 ASN A C 1
ATOM 646 O O . ASN A 1 83 ? 30.472 24.358 -8.305 1.00 55.78 83 ASN A O 1
ATOM 650 N N . GLN A 1 84 ? 28.504 25.099 -7.585 1.00 54.09 84 GLN A N 1
ATOM 651 C CA . GLN A 1 84 ? 28.238 25.774 -8.867 1.00 54.09 84 GLN A CA 1
ATOM 652 C C . GLN A 1 84 ? 29.311 26.832 -9.204 1.00 54.09 84 GLN A C 1
ATOM 654 O O . GLN A 1 84 ? 29.499 27.152 -10.377 1.00 54.09 84 GLN A O 1
ATOM 659 N N . LEU A 1 85 ? 30.061 27.301 -8.200 1.00 53.62 85 LEU A N 1
ATOM 660 C CA . LEU A 1 85 ? 31.252 28.142 -8.344 1.00 53.62 85 LEU A CA 1
ATOM 661 C C . LEU A 1 85 ? 32.415 27.449 -9.088 1.00 53.62 85 LEU A C 1
ATOM 663 O O . LEU A 1 85 ? 33.104 28.105 -9.873 1.00 53.62 85 LEU A O 1
ATOM 667 N N . ASP A 1 86 ? 32.578 26.130 -8.952 1.00 54.84 86 ASP A N 1
ATOM 668 C CA . ASP A 1 86 ? 33.662 25.369 -9.595 1.00 54.84 86 ASP A CA 1
ATOM 669 C C . ASP A 1 86 ? 33.440 25.240 -11.115 1.00 54.84 86 ASP A C 1
ATOM 671 O O . ASP A 1 86 ? 34.387 25.185 -11.908 1.00 54.84 86 ASP A O 1
ATOM 675 N N . LYS A 1 87 ? 32.177 25.307 -11.567 1.00 49.50 87 LYS A N 1
ATOM 676 C CA . LYS A 1 87 ? 31.826 25.305 -12.999 1.00 49.50 87 LYS A CA 1
ATOM 677 C C . LYS A 1 87 ? 32.201 26.604 -13.723 1.00 49.50 87 LYS A C 1
ATOM 679 O O . LYS A 1 87 ? 32.522 26.536 -14.914 1.00 49.50 87 LYS A O 1
ATOM 684 N N . CYS A 1 88 ? 32.208 27.759 -13.042 1.00 52.81 88 CYS A N 1
ATOM 685 C CA . CYS A 1 88 ? 32.685 29.010 -13.652 1.00 52.81 88 CYS A CA 1
ATOM 686 C C . CYS A 1 88 ? 34.222 29.073 -13.703 1.00 52.81 88 CYS A C 1
ATOM 688 O O . CYS A 1 88 ? 34.768 29.618 -14.660 1.00 52.81 88 CYS A O 1
ATOM 690 N N . GLN A 1 89 ? 34.942 28.477 -12.744 1.00 58.12 89 GLN A N 1
ATOM 691 C CA . GLN A 1 89 ? 36.414 28.468 -12.779 1.00 58.12 89 GLN A CA 1
ATOM 692 C C . GLN A 1 89 ? 36.993 27.561 -13.875 1.00 58.12 89 GLN A C 1
ATOM 694 O O . GLN A 1 89 ? 38.089 27.814 -14.369 1.00 58.12 89 GLN A O 1
ATOM 699 N N . LYS A 1 90 ? 36.239 26.556 -14.335 1.00 58.59 90 LYS A N 1
ATOM 700 C CA . LYS A 1 90 ? 36.649 25.649 -15.423 1.00 58.59 90 LYS A CA 1
ATOM 701 C C . LYS A 1 90 ? 36.472 26.210 -16.843 1.00 58.59 90 LYS A C 1
ATOM 703 O O . LYS A 1 90 ? 36.527 25.451 -17.808 1.00 58.59 90 LYS A O 1
ATOM 708 N N . GLY A 1 91 ? 36.260 27.521 -16.992 1.00 56.97 91 GLY A N 1
ATOM 709 C CA . GLY A 1 91 ? 36.294 28.206 -18.292 1.00 56.97 91 GLY A CA 1
ATOM 710 C C . GLY A 1 91 ? 35.197 27.784 -19.276 1.00 56.97 91 GLY A C 1
ATOM 711 O O . GLY A 1 91 ? 35.361 27.924 -20.489 1.00 56.97 91 GLY A O 1
ATOM 712 N N . SER A 1 92 ? 34.074 27.251 -18.787 1.00 61.31 92 SER A N 1
ATOM 713 C CA . SER A 1 92 ? 32.944 26.916 -19.652 1.00 61.31 92 SER A CA 1
ATOM 714 C C . SER A 1 92 ? 32.154 28.184 -20.004 1.00 61.31 92 SER A C 1
ATOM 716 O O . SER A 1 92 ? 31.869 29.011 -19.142 1.00 61.31 92 SER A O 1
ATOM 718 N N . ARG A 1 93 ? 31.803 28.353 -21.289 1.00 59.16 93 ARG A N 1
ATOM 719 C CA . ARG A 1 93 ? 31.110 29.523 -21.889 1.00 59.16 93 ARG A CA 1
ATOM 720 C C . ARG A 1 93 ? 29.676 29.785 -21.372 1.00 59.16 93 ARG A C 1
ATOM 722 O O . ARG A 1 93 ? 28.886 30.433 -22.049 1.00 59.16 93 ARG A O 1
ATOM 729 N N . LEU A 1 94 ? 29.333 29.262 -20.200 1.00 57.34 94 LEU A N 1
ATOM 730 C CA . LEU A 1 94 ? 28.004 29.271 -19.589 1.00 57.34 94 LEU A CA 1
ATOM 731 C C . LEU A 1 94 ? 27.893 30.196 -18.368 1.00 57.34 94 LEU A C 1
ATOM 733 O O . LEU A 1 94 ? 26.876 30.169 -17.687 1.00 57.34 94 LEU A O 1
ATOM 737 N N . CYS A 1 95 ? 28.901 31.033 -18.111 1.00 55.91 95 CYS A N 1
ATOM 738 C CA . CYS A 1 95 ? 28.752 32.212 -17.260 1.00 55.91 95 CYS A CA 1
ATOM 739 C C . CYS A 1 95 ? 28.680 33.423 -18.205 1.00 55.91 95 CYS A C 1
ATOM 741 O O . CYS A 1 95 ? 29.701 34.002 -18.575 1.00 55.91 95 CYS A O 1
ATOM 743 N N . LYS A 1 96 ? 27.473 33.712 -18.697 1.00 55.88 96 LYS A N 1
ATOM 744 C CA . LYS A 1 96 ? 27.137 34.930 -19.435 1.00 55.88 96 LYS A CA 1
ATOM 745 C C . LYS A 1 96 ? 25.800 35.449 -18.940 1.00 55.88 96 LYS A C 1
ATOM 747 O O . LYS A 1 96 ? 24.911 34.597 -18.727 1.00 55.88 96 LYS A O 1
#

InterPro domains:
  IPR000917 Sulfatase, N-terminal [PF00884] (24-67)
  IPR017850 Alkaline-phos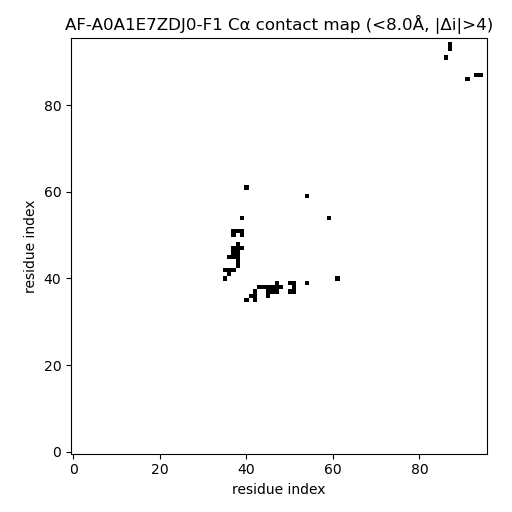phatase-like, core domain superfamily [G3DSA:3.40.720.10] (21-77)
  IPR017850 Alkaline-phosphatase-like, core domain superfamily [SSF53649] (22-67)